Protein AF-A0A0C6FK43-F1 (afdb_monomer)

Secondary structure (DSSP, 8-state):
-------HHHHHHHHHHTT--HHHHHHHHHHHHHHHHHHHHHHHHHHHHHHHHHHHHHHHHHHHHHHHHHHHHHHHHHHHHHHHH--

Solvent-accessible surface area (backbone atoms only — not comparable to full-atom values): 4871 Å² total; per-residue (Å²): 131,84,77,77,77,79,58,56,71,65,48,27,53,50,38,38,73,72,72,41,51,68,70,54,18,47,52,55,45,48,56,53,48,56,51,51,53,51,53,50,52,51,51,49,54,52,50,54,50,52,51,50,57,50,49,52,54,48,52,54,52,50,53,54,49,50,54,54,49,55,49,52,52,51,50,54,54,50,53,53,52,54,57,64,72,76,111

Nearest PDB structures (foldseek):
  8b6h-assembly1_Dx  TM=8.535E-01  e=1.936E+00  Tetrahymena thermophila SB210

Radius of gyration: 30.62 Å; Cα contacts (8 Å, |Δi|>4): 16; chains: 1; bounding box: 63×13×82 Å

Foldseek 3Di:
DPPPPLPLVVQLVVCVVVPDDSVRSNVVSVVVVVVSVVVVVVVVVVVVVVVVVVVVVVVVVVVVVVVVVVVVVVVVVVVVVVVVVVD

Organism: NCBI:txid270351

Mean predicted aligned error: 7.25 Å

Structure (mmCIF, N/CA/C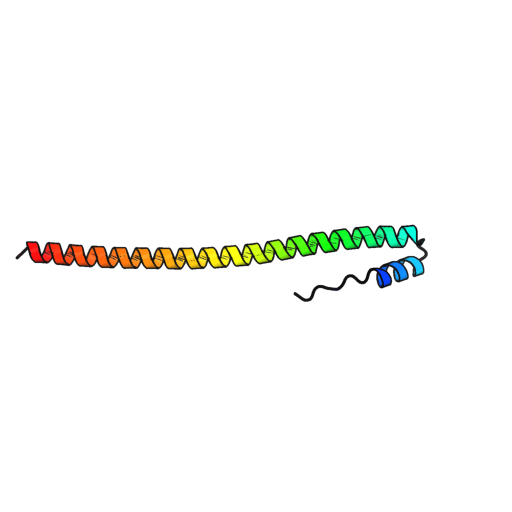/O backbone):
data_AF-A0A0C6FK43-F1
#
_entry.id   AF-A0A0C6FK43-F1
#
loop_
_atom_site.group_PDB
_atom_site.id
_atom_site.type_symbol
_atom_site.label_atom_id
_atom_site.label_alt_id
_atom_site.label_comp_id
_atom_site.label_asym_id
_atom_site.label_entity_id
_atom_site.label_seq_id
_atom_site.pdbx_PDB_ins_code
_atom_site.Cartn_x
_atom_site.Cartn_y
_atom_site.Cartn_z
_atom_site.occupancy
_atom_site.B_iso_or_equiv
_atom_site.auth_seq_id
_atom_site.auth_comp_id
_atom_site.auth_asym_id
_atom_site.auth_atom_id
_atom_site.pdbx_PDB_model_num
ATOM 1 N N . MET A 1 1 ? -14.923 -5.192 1.227 1.00 46.06 1 MET A N 1
ATOM 2 C CA . MET A 1 1 ? -15.088 -5.614 2.635 1.00 46.06 1 MET A CA 1
ATOM 3 C C . MET A 1 1 ? -16.445 -5.149 3.108 1.00 46.06 1 MET A C 1
ATOM 5 O O . MET A 1 1 ? -16.730 -3.966 2.987 1.00 46.06 1 MET A O 1
ATOM 9 N N . THR A 1 2 ? -17.285 -6.045 3.611 1.00 40.34 2 THR A N 1
ATOM 10 C CA . THR A 1 2 ? -18.518 -5.641 4.290 1.00 40.34 2 THR A CA 1
ATOM 11 C C . THR A 1 2 ? -18.110 -5.102 5.655 1.00 40.34 2 THR A C 1
ATOM 13 O O . THR A 1 2 ? -17.669 -5.873 6.505 1.00 40.34 2 THR A O 1
ATOM 16 N N . ALA A 1 3 ? -18.162 -3.783 5.846 1.00 52.81 3 ALA A N 1
ATOM 17 C CA . ALA A 1 3 ? -17.946 -3.191 7.159 1.00 52.81 3 ALA A CA 1
ATOM 18 C C . ALA A 1 3 ? -19.005 -3.768 8.107 1.00 52.81 3 ALA A C 1
ATOM 20 O O . ALA A 1 3 ? -20.205 -3.594 7.889 1.00 52.81 3 ALA A O 1
ATOM 21 N N . VAL A 1 4 ? -18.573 -4.522 9.118 1.00 58.84 4 VAL A N 1
ATOM 22 C CA . VAL A 1 4 ? -19.478 -4.991 10.167 1.00 58.84 4 VAL A CA 1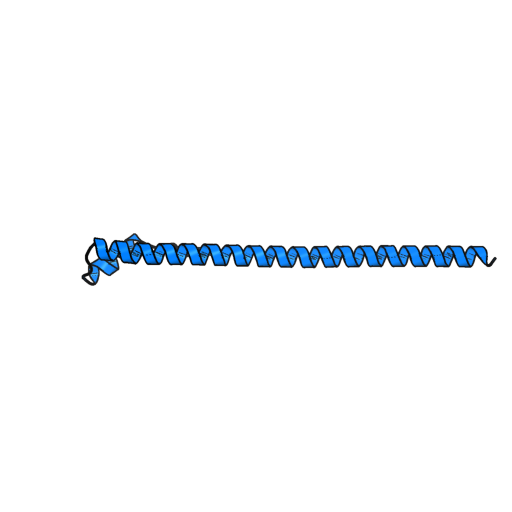
ATOM 23 C C . VAL A 1 4 ? -19.927 -3.744 10.916 1.00 58.84 4 VAL A C 1
ATOM 25 O O . VAL A 1 4 ? -19.135 -3.126 11.622 1.00 58.84 4 VAL A O 1
ATOM 28 N N . ALA A 1 5 ? -21.177 -3.326 10.720 1.00 62.75 5 ALA A N 1
ATOM 29 C CA . ALA A 1 5 ? -21.718 -2.174 11.422 1.00 62.75 5 ALA A CA 1
ATOM 30 C C . ALA A 1 5 ? -21.686 -2.452 12.934 1.00 62.75 5 ALA A C 1
ATOM 32 O O . ALA A 1 5 ? -22.381 -3.345 13.430 1.00 62.75 5 ALA A O 1
ATOM 33 N N . PHE A 1 6 ? -20.857 -1.707 13.670 1.00 75.81 6 PHE A N 1
ATOM 34 C CA . PHE A 1 6 ? -20.729 -1.870 15.113 1.00 75.81 6 PHE A CA 1
ATOM 35 C C . PHE A 1 6 ? -21.975 -1.312 15.817 1.00 75.81 6 PHE A C 1
ATOM 37 O O . PHE A 1 6 ? -22.119 -0.112 16.059 1.00 75.81 6 PHE A O 1
ATOM 44 N N . GLY A 1 7 ? -22.918 -2.205 16.127 1.00 85.69 7 GLY A N 1
ATOM 45 C CA . GLY A 1 7 ? -24.212 -1.879 16.727 1.00 85.69 7 GLY A CA 1
ATOM 46 C C . GLY A 1 7 ? -24.106 -1.435 18.186 1.00 85.69 7 GLY A C 1
ATOM 47 O O . GLY A 1 7 ? -24.457 -2.182 19.097 1.00 85.69 7 GLY A O 1
ATOM 48 N N . THR A 1 8 ? -23.667 -0.198 18.400 1.00 89.62 8 THR A N 1
ATOM 49 C CA . THR A 1 8 ? -23.415 0.412 19.721 1.00 89.62 8 THR A CA 1
ATOM 50 C C . THR A 1 8 ? -24.635 0.344 20.631 1.00 89.62 8 THR A C 1
ATOM 52 O O . THR A 1 8 ? -24.541 -0.132 21.756 1.00 89.62 8 THR A O 1
ATOM 55 N N . TYR A 1 9 ? -25.811 0.700 20.112 1.00 91.62 9 TYR A N 1
ATOM 56 C CA . TYR A 1 9 ? -27.065 0.626 20.864 1.00 91.62 9 TYR A CA 1
ATOM 57 C C . TYR A 1 9 ? -27.384 -0.799 21.348 1.00 91.62 9 TYR A C 1
ATOM 59 O O . TYR A 1 9 ? -27.783 -1.016 22.491 1.00 91.62 9 TYR A O 1
ATOM 67 N N . ALA A 1 10 ? -27.172 -1.802 20.490 1.00 93.31 10 ALA A N 1
ATOM 68 C CA . ALA A 1 10 ? -27.408 -3.199 20.840 1.00 93.31 10 ALA A CA 1
ATOM 69 C C . ALA A 1 10 ? -26.370 -3.743 21.835 1.00 93.31 10 ALA A C 1
ATOM 71 O O . ALA A 1 10 ? -26.668 -4.699 22.555 1.00 93.31 10 ALA A O 1
ATOM 72 N N . LEU A 1 11 ? -25.159 -3.178 21.864 1.00 94.56 11 LEU A N 1
ATOM 73 C CA . LEU A 1 11 ? -24.127 -3.536 22.835 1.00 94.56 11 LEU A CA 1
ATOM 74 C C . LEU A 1 11 ? -24.414 -2.915 24.205 1.00 94.56 11 LEU A C 1
ATOM 76 O O . LEU A 1 11 ? -24.500 -3.659 25.178 1.00 94.56 11 LEU A O 1
ATOM 80 N N . VAL A 1 12 ? -24.699 -1.609 24.263 1.00 97.19 12 VAL A N 1
ATOM 81 C CA . VAL A 1 12 ? -25.113 -0.916 25.497 1.00 97.19 12 VAL A CA 1
ATOM 82 C C . VAL A 1 12 ? -26.312 -1.621 26.128 1.00 97.19 12 VAL A C 1
ATOM 84 O O . VAL A 1 12 ? -26.283 -1.962 27.307 1.00 97.19 12 VAL A O 1
ATOM 87 N N . ARG A 1 13 ? -27.346 -1.943 25.334 1.00 97.06 13 ARG A N 1
ATOM 88 C CA . ARG A 1 13 ? -28.534 -2.651 25.838 1.00 97.06 13 ARG A CA 1
ATOM 89 C C . ARG A 1 13 ? -28.195 -4.014 26.449 1.00 97.06 13 ARG A C 1
ATOM 91 O O . ARG A 1 13 ? -28.778 -4.381 27.465 1.00 97.06 13 ARG A O 1
ATOM 98 N N . ARG A 1 14 ? -27.268 -4.766 25.845 1.00 97.00 14 ARG A N 1
ATOM 99 C CA . ARG A 1 14 ? -26.823 -6.069 26.369 1.00 97.00 14 ARG A CA 1
ATOM 100 C C . ARG A 1 14 ? -26.024 -5.924 27.662 1.00 97.00 14 ARG A C 1
ATOM 102 O O . ARG A 1 14 ? -26.269 -6.686 28.588 1.00 97.00 14 ARG A O 1
ATOM 109 N N . LEU A 1 15 ? -25.139 -4.933 27.744 1.00 97.25 15 LEU A N 1
ATOM 110 C CA . LEU A 1 15 ? -24.355 -4.652 28.949 1.00 97.25 15 LEU A CA 1
ATOM 111 C C . LEU A 1 15 ? -25.254 -4.222 30.120 1.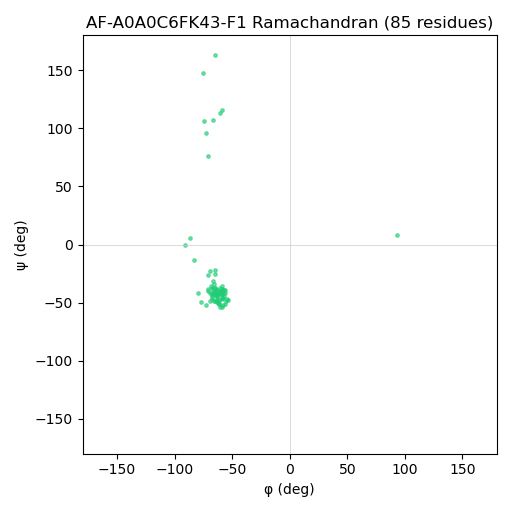00 97.25 15 LEU A C 1
ATOM 113 O O . LEU A 1 15 ? -25.124 -4.751 31.225 1.00 97.25 15 LEU A O 1
ATOM 117 N N . LYS A 1 16 ? -26.247 -3.359 29.864 1.00 98.12 16 LYS A N 1
ATOM 118 C CA . LYS A 1 16 ? -27.269 -2.995 30.862 1.00 98.12 16 LYS A CA 1
ATOM 119 C C . LYS A 1 16 ? -28.070 -4.219 31.322 1.00 98.12 16 LYS A C 1
ATOM 121 O O . LYS A 1 16 ? -28.291 -4.398 32.514 1.00 98.12 16 LYS A O 1
ATOM 126 N N . ALA A 1 17 ? -28.450 -5.108 30.399 1.00 97.81 17 ALA A N 1
ATOM 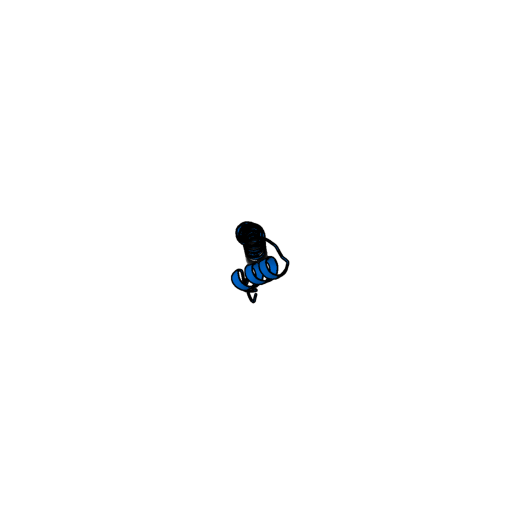127 C CA . ALA A 1 17 ? -29.160 -6.347 30.733 1.00 97.81 17 ALA A CA 1
ATOM 128 C C . ALA A 1 17 ? -28.326 -7.327 31.584 1.00 97.81 17 ALA A C 1
ATOM 130 O O . ALA A 1 17 ? -28.901 -8.155 32.284 1.00 97.81 17 ALA A O 1
ATOM 131 N N . SER A 1 18 ? -26.992 -7.222 31.563 1.00 97.31 18 SER A N 1
ATOM 132 C CA . SER A 1 18 ? -26.095 -7.973 32.454 1.00 97.31 18 SER A CA 1
ATOM 133 C C . SER A 1 18 ? -25.834 -7.301 33.809 1.00 97.31 18 SER A C 1
ATOM 135 O O . SER A 1 18 ? -25.026 -7.802 34.585 1.00 97.31 18 SER A O 1
ATOM 137 N N . GLY A 1 19 ? -26.510 -6.188 34.112 1.00 97.38 19 GLY A N 1
ATOM 138 C CA . GLY A 1 19 ? -26.426 -5.510 35.408 1.00 97.38 19 GLY A CA 1
ATOM 139 C C . GLY A 1 19 ? -25.386 -4.391 35.496 1.00 97.38 19 GLY A C 1
ATOM 140 O O . GLY A 1 19 ? -25.162 -3.878 36.589 1.00 97.38 19 GLY A O 1
ATOM 141 N N . LEU A 1 20 ? -24.765 -3.991 34.381 1.00 98.19 20 LEU A N 1
ATOM 142 C CA . LEU A 1 20 ? -23.910 -2.802 34.353 1.00 98.19 20 LEU A CA 1
ATOM 143 C C . LEU A 1 20 ? -24.768 -1.531 34.362 1.00 98.19 20 LEU A C 1
ATOM 145 O O . LEU A 1 20 ? -25.856 -1.504 33.776 1.00 98.19 20 LEU A O 1
ATOM 149 N N . SER A 1 21 ? -24.263 -0.464 34.989 1.00 98.25 21 SER A N 1
ATOM 150 C CA . SER A 1 21 ? -24.898 0.851 34.887 1.00 98.25 21 SER A CA 1
ATOM 151 C C . SER A 1 21 ? -24.845 1.375 33.449 1.00 98.25 21 SER A C 1
ATOM 153 O O . SER A 1 21 ? -24.077 0.893 32.614 1.00 98.25 21 SER A O 1
ATOM 155 N N . GLU A 1 22 ? -25.669 2.376 33.155 1.00 97.12 22 GLU A N 1
ATOM 156 C CA .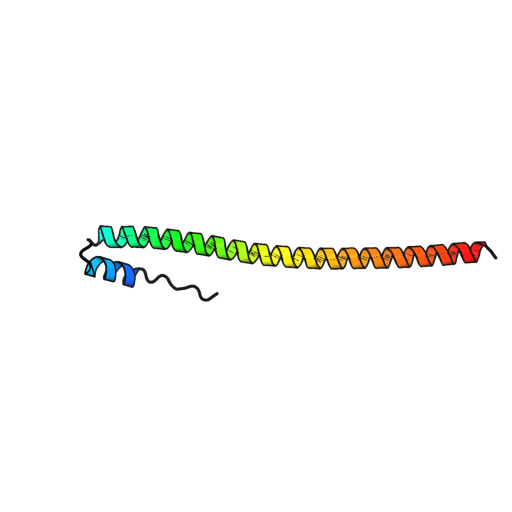 GLU A 1 22 ? -25.644 3.071 31.867 1.00 97.12 22 GLU A CA 1
ATOM 157 C C . GLU A 1 22 ? -24.258 3.642 31.562 1.00 97.12 22 GLU A C 1
ATOM 159 O O . GLU A 1 22 ? -23.674 3.275 30.546 1.00 97.12 22 GLU A O 1
ATOM 164 N N . ASP A 1 23 ? -23.679 4.390 32.503 1.00 97.88 23 ASP A N 1
ATOM 165 C CA . ASP A 1 23 ? -22.340 4.968 32.367 1.00 97.88 23 ASP A CA 1
ATOM 166 C C . ASP A 1 23 ? -21.267 3.902 32.088 1.00 97.88 23 ASP A C 1
ATOM 168 O O . ASP A 1 23 ? -20.399 4.083 31.235 1.00 97.88 23 ASP A O 1
ATOM 172 N N . GLN A 1 24 ? -21.334 2.753 32.770 1.00 97.88 24 GLN A N 1
ATOM 173 C CA . GLN A 1 24 ? -20.402 1.645 32.545 1.00 97.88 24 GLN A CA 1
ATOM 174 C C . GLN A 1 24 ? -20.600 1.005 31.166 1.00 97.88 24 GLN A C 1
ATOM 176 O O . GLN A 1 24 ? -19.628 0.705 30.470 1.00 97.88 24 GLN A O 1
ATOM 181 N N . ALA A 1 25 ? -21.853 0.782 30.764 1.00 97.81 25 ALA A N 1
ATOM 182 C CA . ALA A 1 25 ? -22.193 0.185 29.481 1.00 97.81 25 ALA A CA 1
ATOM 183 C C . ALA A 1 25 ? -21.774 1.080 28.305 1.00 97.81 25 ALA A C 1
ATOM 185 O O . ALA A 1 25 ? -21.259 0.579 27.301 1.00 97.81 25 ALA A O 1
ATOM 186 N N . GLU A 1 26 ? -21.964 2.392 28.434 1.00 96.38 26 GLU A N 1
ATOM 187 C CA . GLU A 1 26 ? -21.529 3.385 27.456 1.00 96.38 26 GLU A CA 1
ATOM 188 C C . GLU A 1 26 ? -20.006 3.479 27.388 1.00 96.38 26 GLU A C 1
ATOM 190 O O . GLU A 1 26 ? -19.454 3.379 26.293 1.00 96.38 26 GLU A O 1
ATOM 195 N N . ALA A 1 27 ? -19.318 3.562 28.532 1.00 97.44 27 ALA A N 1
ATOM 196 C CA . ALA A 1 27 ? -17.859 3.632 28.576 1.00 97.44 27 ALA A CA 1
ATOM 197 C C . ALA A 1 27 ? -17.198 2.412 27.910 1.00 97.44 27 ALA A C 1
ATOM 199 O O . ALA A 1 27 ? -16.320 2.562 27.060 1.00 97.44 27 ALA A O 1
ATOM 200 N N . ILE A 1 28 ? -17.657 1.197 28.232 1.00 95.50 28 ILE A N 1
ATOM 201 C CA . ILE A 1 28 ? -17.144 -0.040 27.617 1.00 95.50 28 ILE A CA 1
ATOM 202 C C . ILE A 1 28 ? -17.430 -0.059 26.114 1.00 95.50 28 ILE A C 1
ATOM 204 O O . ILE A 1 28 ? -16.571 -0.436 25.316 1.00 95.50 28 ILE A O 1
ATOM 208 N N . THR A 1 29 ? -18.636 0.347 25.716 1.00 95.12 29 THR A N 1
ATOM 209 C CA . THR A 1 29 ? -19.013 0.386 24.300 1.00 95.12 29 THR A CA 1
ATOM 210 C C . THR A 1 29 ? -18.178 1.403 23.520 1.00 95.12 29 THR A C 1
ATOM 212 O O . THR A 1 29 ? -17.813 1.114 22.381 1.00 95.12 29 THR A O 1
ATOM 215 N N . GLY A 1 30 ? -17.856 2.552 24.121 1.00 93.31 30 GLY A N 1
ATOM 216 C CA . GLY A 1 30 ? -16.985 3.574 23.542 1.00 93.31 30 GLY A CA 1
ATOM 217 C C . GLY A 1 30 ? -15.586 3.034 23.265 1.00 93.31 30 GLY A C 1
ATOM 218 O O . GLY A 1 30 ? -15.159 3.021 22.118 1.00 93.31 30 GLY A O 1
ATOM 219 N N . VAL A 1 31 ? -14.932 2.451 24.275 1.00 94.62 31 VAL A N 1
ATOM 220 C CA . VAL A 1 31 ? -13.582 1.872 24.122 1.00 94.62 31 VAL A CA 1
ATOM 221 C C . VAL A 1 31 ? -13.539 0.792 23.033 1.00 94.62 31 VAL A C 1
ATOM 223 O O . VAL A 1 31 ? -12.604 0.739 22.236 1.00 94.62 31 VAL A O 1
ATOM 226 N N . LEU A 1 32 ? -14.558 -0.072 22.972 1.00 91.75 32 LEU A N 1
ATOM 227 C CA . LEU A 1 32 ? -14.637 -1.112 21.943 1.00 91.75 32 LEU A CA 1
ATOM 228 C C . LEU A 1 32 ? -14.851 -0.534 20.542 1.00 91.75 32 LEU A C 1
ATOM 230 O O . LEU A 1 32 ? -14.285 -1.060 19.582 1.00 91.75 32 LEU A O 1
ATOM 234 N N . ARG A 1 33 ? -15.654 0.528 20.421 1.00 90.12 33 ARG A N 1
ATOM 235 C CA . ARG A 1 33 ? -15.847 1.230 19.152 1.00 90.12 33 ARG A CA 1
ATOM 236 C C . ARG A 1 33 ? -14.533 1.847 18.679 1.00 90.12 33 ARG A C 1
ATOM 238 O O . ARG A 1 33 ? -14.143 1.579 17.547 1.00 90.12 33 ARG A O 1
ATOM 245 N N . ASP A 1 34 ? -13.838 2.578 19.544 1.00 89.56 34 ASP A N 1
ATOM 246 C CA .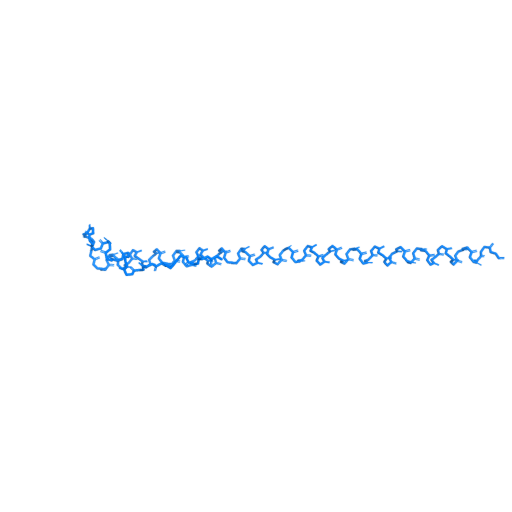 ASP A 1 34 ? -12.578 3.251 19.213 1.00 89.56 34 ASP A CA 1
ATOM 247 C C . ASP A 1 34 ? -11.505 2.247 18.756 1.00 89.56 34 ASP A C 1
ATOM 249 O O . ASP A 1 34 ? -10.807 2.467 17.761 1.00 89.56 34 ASP A O 1
ATOM 253 N N . GLY A 1 35 ? -11.412 1.097 19.436 1.00 88.50 35 GLY A N 1
ATOM 254 C CA . GLY A 1 35 ? -10.525 0.004 19.034 1.00 88.50 35 GLY A CA 1
ATOM 255 C C . GLY A 1 35 ? -10.881 -0.568 17.658 1.00 88.50 35 GLY A C 1
ATOM 256 O O . GLY A 1 35 ? -10.011 -0.709 16.800 1.00 88.50 35 GLY A O 1
ATOM 257 N N . CYS A 1 36 ? -12.168 -0.833 17.408 1.00 87.38 36 CYS A N 1
ATOM 258 C CA . CYS A 1 36 ? -12.637 -1.348 16.119 1.00 87.38 36 CYS A CA 1
ATOM 259 C C . CYS A 1 36 ? -12.418 -0.354 14.966 1.00 87.38 36 CYS A C 1
ATOM 261 O O . CYS A 1 36 ? -12.048 -0.765 13.866 1.00 87.38 36 CYS A O 1
ATOM 263 N N . GLU A 1 37 ? -12.649 0.941 15.194 1.00 86.12 37 GLU A N 1
ATOM 264 C CA . GLU A 1 37 ? -12.409 1.996 14.202 1.00 86.12 37 GLU A CA 1
ATOM 265 C C . GLU A 1 37 ? -10.917 2.107 13.864 1.00 86.12 37 GLU A C 1
ATOM 267 O O . GLU A 1 37 ? -10.553 2.172 12.686 1.00 86.12 37 GLU A O 1
ATOM 272 N N . THR A 1 38 ? -10.051 2.030 14.878 1.00 86.06 38 THR A N 1
ATOM 273 C CA . THR A 1 38 ? -8.591 2.022 14.702 1.00 86.06 38 THR A CA 1
ATOM 274 C C . THR A 1 38 ? -8.130 0.814 13.883 1.00 86.06 38 THR A C 1
ATOM 276 O O . THR A 1 38 ? -7.405 0.971 12.898 1.00 86.06 38 THR A O 1
ATOM 279 N N . ASP A 1 39 ? -8.587 -0.391 14.230 1.00 86.81 39 ASP A N 1
ATOM 280 C CA . ASP A 1 39 ? -8.231 -1.621 13.515 1.00 86.81 39 ASP A CA 1
ATOM 281 C C . ASP A 1 39 ? -8.716 -1.604 12.059 1.00 86.81 39 ASP A C 1
ATOM 283 O O . ASP A 1 39 ? -7.996 -2.031 11.149 1.00 86.81 39 ASP A O 1
ATOM 287 N N . LEU A 1 40 ? -9.917 -1.073 11.811 1.00 85.69 40 LEU A N 1
ATOM 288 C CA . LEU A 1 40 ? -10.458 -0.934 10.461 1.00 85.69 40 LEU A CA 1
ATOM 289 C C . LEU A 1 40 ? -9.642 0.059 9.620 1.00 85.69 40 LEU A C 1
ATOM 291 O O . LEU A 1 40 ? -9.358 -0.218 8.449 1.00 85.69 40 LEU A O 1
ATOM 295 N N . ALA A 1 41 ? -9.228 1.186 10.204 1.00 83.31 41 ALA A N 1
ATOM 296 C CA . ALA A 1 41 ? -8.369 2.164 9.540 1.00 83.31 41 ALA A CA 1
ATOM 297 C C . ALA A 1 41 ? -6.993 1.568 9.188 1.00 83.31 41 ALA A C 1
ATOM 299 O O . ALA A 1 41 ? -6.507 1.732 8.063 1.00 83.31 41 ALA A O 1
ATOM 300 N N . LEU A 1 42 ? -6.394 0.804 10.108 1.00 88.88 42 LEU A N 1
ATOM 301 C CA . LEU A 1 42 ? -5.139 0.085 9.871 1.00 88.88 42 LEU A CA 1
ATOM 302 C C . LEU A 1 42 ? -5.280 -0.974 8.772 1.00 88.88 42 LEU A C 1
ATOM 304 O O . LEU A 1 42 ? -4.408 -1.092 7.907 1.00 88.88 42 LEU A O 1
ATOM 308 N N . LEU A 1 43 ? -6.375 -1.741 8.774 1.00 89.50 43 LEU A N 1
ATOM 309 C CA . LEU A 1 43 ? -6.628 -2.764 7.761 1.00 89.50 43 LEU A CA 1
ATOM 310 C C . LEU A 1 43 ? -6.802 -2.152 6.368 1.00 89.50 43 LEU A C 1
ATOM 312 O O . LEU A 1 43 ? -6.249 -2.683 5.404 1.00 89.50 43 LEU A O 1
ATOM 316 N N . THR A 1 44 ? -7.525 -1.034 6.283 1.00 87.69 44 THR A N 1
ATOM 317 C CA . THR A 1 44 ? -7.713 -0.272 5.041 1.00 87.69 44 THR A CA 1
ATOM 318 C C . THR A 1 44 ? -6.367 0.231 4.525 1.00 87.69 44 THR A C 1
ATOM 320 O O . THR A 1 44 ? -5.962 -0.136 3.428 1.00 87.69 44 THR A O 1
ATOM 323 N N . THR A 1 45 ? -5.582 0.896 5.376 1.00 93.44 45 THR A N 1
ATOM 324 C CA . THR A 1 45 ? -4.240 1.390 5.015 1.00 93.44 45 THR A CA 1
ATOM 325 C C . THR A 1 45 ? -3.319 0.264 4.528 1.00 93.44 45 THR A C 1
ATOM 327 O O . THR A 1 45 ? -2.556 0.420 3.575 1.00 93.44 45 THR A O 1
ATOM 330 N N . LYS A 1 46 ? -3.386 -0.915 5.158 1.00 94.50 46 LYS A N 1
ATOM 331 C CA . LYS A 1 46 ? -2.604 -2.087 4.747 1.00 94.50 46 LYS A CA 1
ATOM 332 C C . LYS A 1 46 ? -3.054 -2.648 3.396 1.00 94.50 46 LYS A C 1
ATOM 334 O O . LYS A 1 46 ? -2.214 -3.170 2.660 1.00 94.50 46 LYS A O 1
ATOM 339 N N . ALA A 1 47 ? -4.351 -2.611 3.096 1.00 93.25 47 ALA A N 1
ATOM 340 C CA . ALA A 1 47 ? -4.879 -3.011 1.796 1.00 93.25 47 ALA A CA 1
ATOM 341 C C . ALA A 1 47 ? -4.392 -2.048 0.704 1.00 93.25 47 ALA A C 1
ATOM 343 O O . ALA A 1 47 ? -3.791 -2.510 -0.266 1.00 93.25 47 ALA A O 1
ATOM 344 N N . ASP A 1 48 ? -4.512 -0.743 0.938 1.00 94.88 48 ASP A N 1
ATOM 345 C CA . ASP A 1 48 ? -4.071 0.306 0.011 1.00 94.88 48 ASP A CA 1
ATOM 346 C C . ASP A 1 48 ? -2.557 0.223 -0.254 1.00 94.88 48 ASP A C 1
ATOM 348 O O . ASP A 1 48 ? -2.091 0.312 -1.393 1.00 94.88 48 ASP A O 1
ATOM 352 N N . LEU A 1 49 ? -1.758 -0.042 0.789 1.00 97.25 49 LEU A N 1
ATOM 353 C CA . LEU A 1 49 ? -0.312 -0.229 0.654 1.00 97.25 49 LEU A CA 1
ATOM 354 C C . LEU A 1 49 ? 0.039 -1.470 -0.181 1.00 97.25 49 LEU A C 1
ATOM 356 O O . LEU A 1 49 ? 1.009 -1.455 -0.940 1.00 97.25 49 LEU A O 1
ATOM 360 N N . ARG A 1 50 ? -0.728 -2.560 -0.053 1.00 97.25 50 ARG A N 1
ATOM 361 C CA . ARG A 1 50 ? -0.528 -3.771 -0.865 1.00 97.25 50 ARG A CA 1
ATOM 362 C C . ARG A 1 50 ? -0.859 -3.525 -2.329 1.00 97.25 50 ARG A C 1
ATOM 364 O O . ARG A 1 50 ? -0.111 -4.000 -3.180 1.00 97.25 50 ARG A O 1
ATOM 371 N N . GLU A 1 51 ? -1.937 -2.799 -2.604 1.00 97.62 51 GLU A N 1
ATOM 372 C CA . GLU A 1 51 ? -2.325 -2.407 -3.960 1.00 97.62 51 GLU A CA 1
ATOM 373 C C . GLU A 1 51 ? -1.254 -1.515 -4.594 1.00 97.62 51 GLU A C 1
ATOM 375 O O . GLU A 1 51 ? -0.719 -1.852 -5.650 1.00 97.62 51 GLU A O 1
ATOM 380 N N . THR A 1 52 ? -0.822 -0.472 -3.882 1.00 97.88 52 THR A N 1
ATOM 381 C CA . THR A 1 52 ? 0.263 0.418 -4.323 1.00 97.88 52 THR A CA 1
ATOM 382 C C . THR A 1 52 ? 1.552 -0.361 -4.600 1.00 97.88 52 THR A C 1
ATOM 384 O O . THR A 1 52 ? 2.195 -0.173 -5.629 1.00 97.88 52 THR A O 1
ATOM 387 N N . ALA A 1 53 ? 1.927 -1.297 -3.722 1.00 98.12 53 ALA A N 1
ATOM 388 C CA . ALA A 1 53 ? 3.116 -2.124 -3.915 1.00 98.12 53 ALA A CA 1
ATOM 389 C C . ALA A 1 53 ? 2.982 -3.139 -5.068 1.00 98.12 53 ALA A C 1
ATOM 391 O O . ALA A 1 53 ? 3.996 -3.641 -5.559 1.00 98.12 53 ALA A O 1
ATOM 392 N N . ALA A 1 54 ? 1.766 -3.512 -5.469 1.00 98.19 54 ALA A N 1
ATOM 393 C CA . ALA A 1 54 ? 1.529 -4.364 -6.632 1.00 98.19 54 ALA A CA 1
ATOM 394 C C . ALA A 1 54 ? 1.604 -3.555 -7.936 1.00 98.19 54 ALA A C 1
ATOM 396 O O . ALA A 1 54 ? 2.240 -4.016 -8.887 1.00 98.19 54 ALA A O 1
ATOM 397 N N . ALA A 1 55 ? 1.037 -2.345 -7.942 1.00 98.19 55 ALA A N 1
ATOM 398 C CA . ALA A 1 55 ? 1.148 -1.396 -9.047 1.00 98.19 55 ALA A CA 1
ATOM 399 C C . ALA A 1 55 ? 2.620 -1.060 -9.329 1.00 98.19 55 ALA A C 1
ATOM 401 O O . ALA A 1 55 ? 3.114 -1.371 -10.406 1.00 98.19 55 ALA A O 1
ATOM 402 N N . LEU A 1 56 ? 3.378 -0.628 -8.311 1.00 98.44 56 LEU A N 1
ATOM 403 C CA . LEU A 1 56 ? 4.805 -0.304 -8.463 1.00 98.44 56 LEU A CA 1
ATOM 404 C C . LEU A 1 56 ? 5.634 -1.466 -9.030 1.00 98.44 56 LEU A C 1
ATOM 406 O O . LEU A 1 56 ? 6.532 -1.263 -9.839 1.00 98.44 56 LEU A O 1
ATOM 410 N N . ARG A 1 57 ? 5.354 -2.707 -8.610 1.00 98.50 57 ARG A N 1
ATOM 411 C CA . ARG A 1 57 ? 6.054 -3.888 -9.148 1.00 98.50 57 ARG A CA 1
ATOM 412 C C . ARG A 1 57 ? 5.737 -4.139 -10.619 1.00 98.50 57 ARG A C 1
ATOM 414 O O . ARG A 1 57 ? 6.575 -4.716 -11.312 1.00 98.50 57 ARG A O 1
ATOM 421 N N . THR A 1 58 ? 4.531 -3.791 -11.053 1.00 98.50 58 THR A N 1
ATOM 422 C CA . THR A 1 58 ? 4.101 -3.918 -12.447 1.00 98.50 58 THR A CA 1
ATOM 423 C C . THR A 1 58 ? 4.796 -2.857 -13.285 1.00 98.50 58 THR A C 1
ATOM 425 O O . THR A 1 58 ? 5.523 -3.232 -14.200 1.00 98.50 58 THR A O 1
ATOM 428 N N . ASP A 1 59 ? 4.722 -1.593 -12.871 1.00 98.44 59 ASP A N 1
ATOM 429 C CA . ASP A 1 59 ? 5.380 -0.466 -13.541 1.00 98.44 59 ASP A CA 1
ATOM 430 C C . ASP A 1 59 ? 6.888 -0.719 -13.692 1.00 98.44 59 ASP A C 1
ATOM 432 O O . ASP A 1 59 ? 7.433 -0.690 -14.791 1.00 98.44 59 ASP A O 1
ATOM 436 N N . MET A 1 60 ? 7.564 -1.126 -12.609 1.00 98.56 60 MET A N 1
ATOM 437 C CA . MET A 1 60 ? 8.992 -1.465 -12.661 1.00 98.56 60 MET A CA 1
ATOM 438 C C . MET A 1 60 ? 9.304 -2.601 -13.645 1.00 98.56 60 MET A C 1
ATOM 440 O O . MET A 1 60 ? 10.372 -2.623 -14.256 1.00 98.56 60 MET A O 1
ATOM 444 N N . ARG A 1 61 ? 8.415 -3.592 -13.782 1.00 98.56 61 ARG A N 1
ATOM 445 C CA . ARG A 1 61 ? 8.613 -4.698 -14.730 1.00 98.56 61 ARG A CA 1
ATOM 446 C C . ARG A 1 61 ? 8.446 -4.222 -16.170 1.00 98.56 61 ARG A C 1
ATOM 448 O O . ARG A 1 61 ? 9.184 -4.697 -17.038 1.00 98.56 61 ARG A O 1
ATOM 455 N N . GLU A 1 62 ? 7.491 -3.336 -16.414 1.00 98.56 62 GLU A N 1
ATOM 456 C CA . GLU A 1 62 ? 7.253 -2.727 -17.721 1.00 98.56 62 GLU A CA 1
ATOM 457 C C . GLU A 1 62 ? 8.443 -1.858 -18.131 1.00 98.56 62 GLU A C 1
ATOM 459 O O . GLU A 1 62 ? 9.022 -2.108 -19.188 1.00 98.56 62 GLU A O 1
ATOM 464 N N . ASP A 1 63 ? 8.919 -0.980 -17.245 1.00 98.56 63 ASP A N 1
ATOM 465 C CA . ASP A 1 63 ? 10.103 -0.145 -17.475 1.00 98.56 63 ASP A CA 1
ATOM 466 C C . ASP A 1 63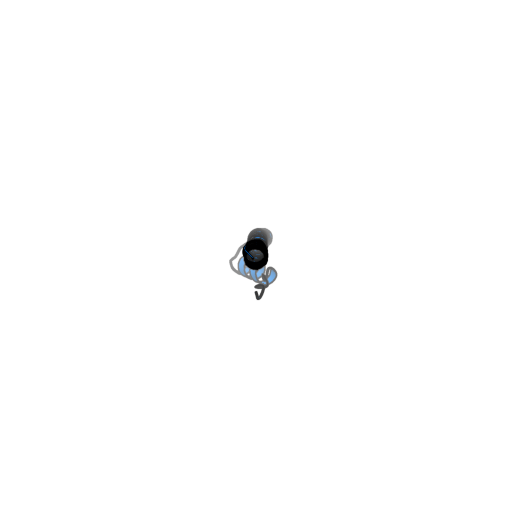 ? 11.353 -0.984 -17.773 1.00 98.56 63 ASP A C 1
ATOM 468 O O . ASP A 1 63 ? 12.068 -0.742 -18.746 1.00 98.56 6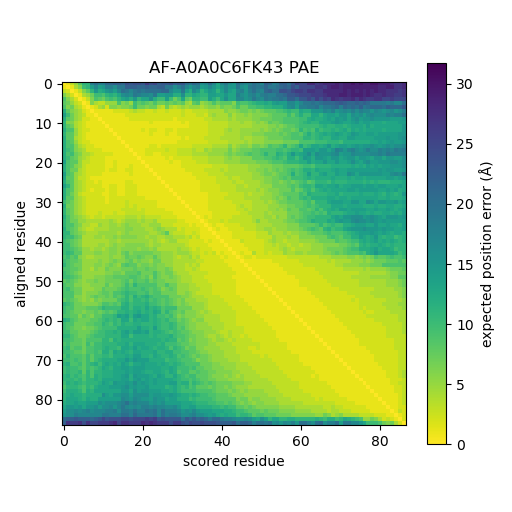3 ASP A O 1
ATOM 472 N N . ILE A 1 64 ? 11.608 -2.038 -16.985 1.00 98.62 64 ILE A N 1
ATOM 473 C CA . ILE A 1 64 ? 12.732 -2.958 -17.238 1.00 98.62 64 ILE A CA 1
ATOM 474 C C . ILE A 1 64 ? 12.594 -3.633 -18.609 1.00 98.62 64 ILE A C 1
ATOM 476 O O . ILE A 1 64 ? 13.597 -3.891 -19.279 1.00 98.62 64 ILE A O 1
ATOM 480 N N . SER A 1 65 ? 11.371 -3.967 -19.021 1.00 98.50 65 SER A N 1
ATOM 481 C CA . SER A 1 65 ? 11.122 -4.612 -20.311 1.00 98.50 65 SER A CA 1
ATOM 482 C C . SER A 1 65 ? 11.338 -3.642 -21.471 1.00 98.50 65 SER A C 1
ATOM 484 O O . SER A 1 65 ? 11.964 -4.036 -22.456 1.00 98.50 65 SER A O 1
ATOM 486 N N . ALA A 1 66 ? 10.906 -2.388 -21.325 1.00 98.56 66 ALA A N 1
ATOM 487 C CA . ALA A 1 66 ? 11.144 -1.317 -22.287 1.00 98.56 66 ALA A CA 1
ATOM 488 C C . ALA A 1 66 ? 12.646 -1.051 -22.460 1.00 98.56 66 ALA A C 1
ATOM 490 O O . ALA A 1 66 ? 13.169 -1.176 -23.563 1.00 98.56 66 ALA A O 1
ATOM 491 N N . VAL A 1 67 ? 13.382 -0.855 -21.361 1.00 98.62 67 VAL A N 1
ATOM 492 C CA . VAL A 1 67 ? 14.840 -0.634 -21.404 1.00 98.62 67 VAL A CA 1
ATOM 493 C C . VAL A 1 67 ? 15.579 -1.807 -22.059 1.00 98.62 67 VAL A C 1
ATOM 495 O O . VAL A 1 67 ? 16.527 -1.609 -22.817 1.00 98.62 67 VAL A O 1
ATOM 498 N N . LYS A 1 68 ? 15.153 -3.052 -21.807 1.00 98.62 68 LYS A N 1
ATOM 499 C CA . LYS A 1 68 ? 15.730 -4.229 -22.480 1.00 98.62 68 LYS A CA 1
ATOM 500 C C . LYS A 1 68 ? 15.447 -4.254 -23.981 1.00 98.62 68 LYS A C 1
ATOM 502 O O . LYS A 1 68 ? 16.268 -4.789 -24.724 1.00 98.62 68 LYS A O 1
ATOM 507 N N . ALA A 1 69 ? 14.293 -3.760 -24.422 1.00 98.56 69 ALA A N 1
ATOM 508 C CA . ALA A 1 69 ? 13.970 -3.660 -25.841 1.00 98.56 69 ALA A CA 1
ATOM 509 C C . ALA A 1 69 ? 14.844 -2.596 -26.519 1.00 98.56 69 ALA A C 1
ATOM 511 O O . ALA A 1 69 ? 15.514 -2.913 -27.501 1.00 98.56 69 ALA A O 1
ATOM 512 N N . ASP A 1 70 ? 14.937 -1.406 -25.924 1.00 98.62 70 ASP A N 1
ATOM 513 C CA . ASP A 1 70 ? 15.762 -0.298 -26.421 1.00 98.62 70 ASP A CA 1
ATOM 514 C C . ASP A 1 70 ? 17.245 -0.681 -26.517 1.00 98.62 70 ASP A C 1
ATOM 516 O O . ASP A 1 70 ? 17.942 -0.327 -27.475 1.00 98.62 70 ASP A O 1
ATOM 520 N N . LEU A 1 71 ? 17.741 -1.446 -25.535 1.00 98.62 71 LEU A N 1
ATOM 521 C CA . LEU A 1 71 ? 19.111 -1.949 -25.551 1.00 98.62 71 LEU A CA 1
ATOM 522 C C . LEU A 1 71 ? 19.344 -2.893 -26.737 1.00 98.62 71 LEU A C 1
ATOM 524 O O . LEU A 1 71 ? 20.306 -2.700 -27.473 1.00 98.62 71 LEU A O 1
ATOM 528 N N . ARG A 1 72 ? 18.443 -3.857 -26.969 1.00 98.56 72 ARG A N 1
ATOM 529 C CA . ARG A 1 72 ? 18.543 -4.789 -28.107 1.00 98.56 72 ARG A CA 1
ATOM 530 C C . ARG A 1 72 ? 18.461 -4.076 -29.452 1.00 98.56 72 ARG A C 1
ATOM 532 O O . ARG A 1 72 ? 19.174 -4.444 -30.380 1.00 98.56 72 ARG A O 1
ATOM 539 N N . GLU A 1 73 ? 17.603 -3.066 -29.571 1.00 98.56 73 GLU A N 1
ATOM 540 C CA . GLU A 1 73 ? 17.522 -2.246 -30.783 1.00 98.56 73 GLU A CA 1
ATOM 541 C C . GLU A 1 73 ? 18.832 -1.482 -31.014 1.00 98.56 73 GLU A C 1
ATOM 543 O O . GLU A 1 73 ? 19.360 -1.443 -32.128 1.00 98.56 73 GLU A O 1
ATOM 548 N N . THR A 1 74 ? 19.396 -0.917 -29.946 1.00 98.50 74 THR A N 1
ATOM 549 C CA . THR A 1 74 ? 20.677 -0.213 -30.009 1.00 98.50 74 THR A CA 1
ATOM 550 C C . THR A 1 74 ? 21.816 -1.152 -30.404 1.00 98.50 74 THR A C 1
ATOM 552 O O . THR A 1 74 ? 22.606 -0.785 -31.275 1.00 98.50 74 THR A O 1
ATOM 555 N N . GLU A 1 75 ? 21.884 -2.351 -29.822 1.00 98.56 75 GLU A N 1
ATOM 556 C CA . GLU A 1 75 ? 22.845 -3.403 -30.182 1.00 98.56 75 GLU A CA 1
ATOM 557 C C . GLU A 1 75 ? 22.720 -3.776 -31.665 1.00 98.56 75 GLU A C 1
ATOM 559 O O . GLU A 1 75 ? 23.696 -3.665 -32.406 1.00 98.56 75 GLU A O 1
ATOM 564 N N . ALA A 1 76 ? 21.509 -4.083 -32.142 1.00 98.25 76 ALA A N 1
ATOM 565 C CA . ALA A 1 76 ? 21.270 -4.434 -33.543 1.00 98.25 76 ALA A CA 1
ATOM 566 C C . ALA A 1 76 ? 21.686 -3.315 -34.516 1.00 98.25 76 ALA A C 1
ATOM 568 O O . ALA A 1 76 ? 22.265 -3.570 -35.575 1.00 98.25 76 ALA A O 1
ATOM 569 N N . ARG A 1 77 ? 21.428 -2.051 -34.156 1.00 98.31 77 ARG A N 1
ATOM 570 C CA . ARG A 1 77 ? 21.845 -0.890 -34.953 1.00 98.31 77 ARG A CA 1
ATOM 571 C C . ARG A 1 77 ? 23.366 -0.736 -34.992 1.00 98.31 77 ARG A C 1
ATOM 573 O O . ARG A 1 77 ? 23.909 -0.344 -36.027 1.00 98.31 77 ARG A O 1
ATOM 580 N N . LEU A 1 78 ? 24.052 -1.001 -33.880 1.00 98.06 78 LEU A N 1
ATOM 581 C CA . LEU A 1 78 ? 25.512 -0.960 -33.821 1.00 98.06 78 LEU A CA 1
ATOM 582 C C . LEU A 1 78 ? 26.129 -2.079 -34.663 1.00 98.06 78 LEU A C 1
ATOM 584 O O . LEU A 1 78 ? 27.015 -1.786 -35.464 1.00 98.06 78 LEU A O 1
ATOM 588 N N . ASP A 1 79 ? 25.611 -3.302 -34.566 1.00 97.88 79 ASP A N 1
ATOM 589 C CA . ASP A 1 79 ? 26.064 -4.438 -35.375 1.00 97.88 79 ASP A CA 1
ATOM 590 C C . ASP A 1 79 ? 25.910 -4.158 -36.874 1.00 97.88 79 ASP A C 1
ATOM 592 O O . ASP A 1 79 ? 26.854 -4.334 -37.647 1.00 97.88 79 ASP A O 1
ATOM 596 N N . ALA A 1 80 ? 24.755 -3.625 -37.289 1.00 97.31 80 ALA A N 1
ATOM 597 C CA . ALA A 1 80 ? 24.521 -3.228 -38.676 1.00 97.31 80 ALA A CA 1
ATOM 598 C C . ALA A 1 80 ? 25.516 -2.156 -39.153 1.00 97.31 80 ALA A C 1
ATOM 600 O O . ALA A 1 80 ? 26.022 -2.220 -40.276 1.00 97.31 80 ALA A O 1
ATOM 601 N N . LYS A 1 81 ? 25.838 -1.177 -38.296 1.00 97.56 81 LYS A N 1
ATOM 602 C CA . LYS A 1 81 ? 26.819 -0.132 -38.613 1.00 97.56 81 LYS A CA 1
ATOM 603 C C . LYS A 1 81 ? 28.235 -0.697 -38.741 1.00 97.56 81 LYS A C 1
ATOM 605 O O . LYS A 1 81 ? 28.955 -0.296 -39.649 1.00 97.56 81 LYS A O 1
ATOM 610 N N . ILE A 1 82 ? 28.634 -1.612 -37.860 1.00 97.38 82 ILE A N 1
ATOM 611 C CA . ILE A 1 82 ? 29.950 -2.269 -37.909 1.00 97.38 82 ILE A CA 1
ATOM 612 C C . ILE A 1 82 ? 30.080 -3.115 -39.181 1.00 97.38 82 ILE A C 1
ATOM 614 O O . ILE A 1 82 ? 31.092 -3.018 -39.878 1.00 97.38 82 ILE A O 1
ATOM 618 N N . ALA A 1 83 ? 29.045 -3.886 -39.526 1.00 96.31 83 ALA A N 1
ATOM 619 C CA . ALA A 1 83 ? 29.011 -4.666 -40.760 1.00 96.31 83 ALA A CA 1
ATOM 620 C C . ALA A 1 83 ? 29.137 -3.768 -42.002 1.00 96.31 83 ALA A C 1
ATOM 622 O O . ALA A 1 83 ? 29.932 -4.055 -42.892 1.00 96.31 83 ALA A O 1
ATOM 623 N N . GLY A 1 84 ? 28.421 -2.638 -42.029 1.00 96.56 84 GLY A N 1
ATOM 624 C CA . GLY A 1 84 ? 28.499 -1.665 -43.121 1.00 96.56 84 GLY A CA 1
ATOM 625 C C . GLY A 1 84 ? 29.856 -0.964 -43.267 1.00 96.56 84 GLY A C 1
ATOM 626 O O . GLY A 1 84 ? 30.184 -0.536 -44.364 1.00 96.56 84 GLY A O 1
ATOM 627 N N . LEU A 1 85 ? 30.651 -0.854 -42.195 1.00 95.06 85 LEU A N 1
ATOM 628 C CA . LEU A 1 85 ? 32.017 -0.301 -42.238 1.00 95.06 85 LEU A CA 1
ATOM 629 C C . LEU A 1 85 ? 33.079 -1.329 -42.659 1.00 95.06 85 LEU A C 1
ATOM 631 O O . LEU A 1 85 ? 34.219 -0.951 -42.916 1.00 95.06 85 LEU A O 1
ATOM 635 N N . SER A 1 86 ? 32.726 -2.616 -42.671 1.00 88.31 86 SER A N 1
ATOM 636 C CA . SER A 1 86 ? 33.636 -3.716 -43.018 1.00 88.31 86 SER A CA 1
ATOM 637 C C . SER A 1 86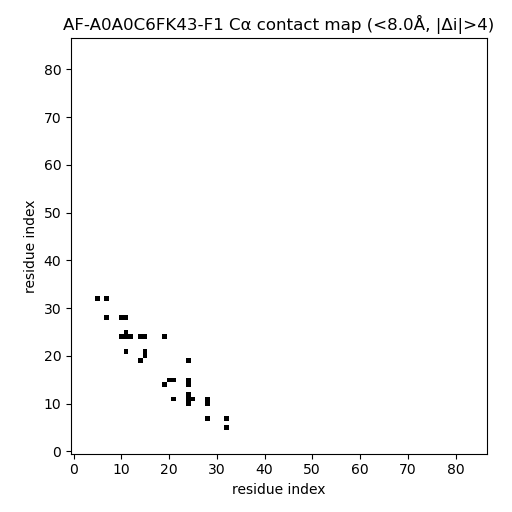 ? 33.608 -4.074 -44.515 1.00 88.31 86 SER A C 1
ATOM 639 O O . SER A 1 86 ? 34.337 -4.975 -44.932 1.00 88.31 86 SER A O 1
ATOM 641 N N . HIS A 1 87 ? 32.778 -3.383 -45.306 1.00 65.62 87 HIS A N 1
ATOM 642 C CA . HIS A 1 87 ? 32.667 -3.474 -46.766 1.00 65.62 87 HIS A CA 1
ATOM 643 C C . HIS A 1 87 ? 33.225 -2.216 -47.434 1.00 65.62 87 HIS A C 1
ATOM 645 O O . HIS A 1 87 ? 33.810 -2.368 -48.530 1.00 65.62 87 HIS A O 1
#

Sequence (87 aa):
MTAVAFGTYALVRRLKASGLSEDQAEAITGVLRDGCETDLALLTTKADLRETAAALRTDMREDISAVKADLRETEARLDAKIAGLSH

pLDDT: mean 92.29, std 11.5, range [40.34, 98.62]